Protein AF-A0A3D5TFA6-F1 (afdb_monomer)

pLDDT: mean 92.23, std 4.53, range [75.69, 98.12]

Structure (mmCIF, N/CA/C/O backbone):
data_AF-A0A3D5TFA6-F1
#
_entry.id   AF-A0A3D5TFA6-F1
#
loop_
_atom_site.group_PDB
_atom_site.id
_atom_site.type_symbol
_atom_site.label_atom_id
_atom_site.label_alt_id
_atom_site.label_comp_id
_atom_site.label_asym_id
_atom_site.label_entity_id
_atom_site.label_seq_id
_atom_site.pdbx_PDB_ins_code
_atom_site.Cartn_x
_atom_site.Cartn_y
_atom_site.Cartn_z
_atom_site.occupancy
_atom_site.B_iso_or_equiv
_atom_site.auth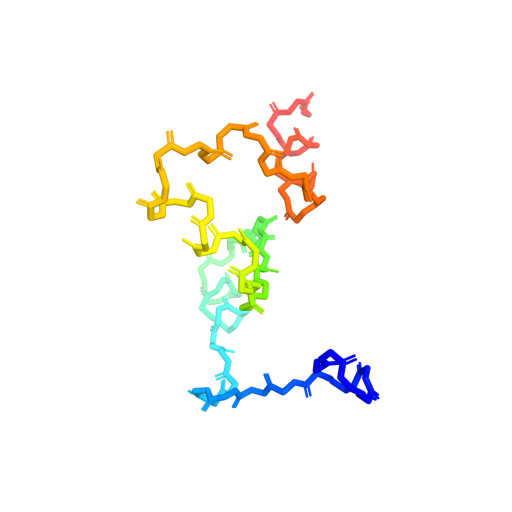_seq_id
_atom_site.auth_comp_id
_atom_site.auth_asym_id
_atom_site.auth_atom_id
_atom_site.pdbx_PDB_model_num
ATOM 1 N N . CYS A 1 1 ? 9.629 -11.013 -0.902 1.00 77.75 1 CYS A N 1
ATOM 2 C CA . CYS A 1 1 ? 10.835 -11.144 -1.741 1.00 77.75 1 CYS A CA 1
ATOM 3 C C . CYS A 1 1 ? 10.441 -11.957 -2.958 1.00 77.75 1 CYS A C 1
ATOM 5 O O . CYS A 1 1 ? 9.948 -13.062 -2.735 1.00 77.75 1 CYS A O 1
ATOM 7 N N . PRO A 1 2 ? 10.611 -11.429 -4.177 1.00 75.69 2 PRO A N 1
ATOM 8 C CA . PRO A 1 2 ? 10.238 -12.145 -5.396 1.00 75.69 2 PRO A CA 1
ATOM 9 C C . PRO A 1 2 ? 11.022 -13.458 -5.572 1.00 75.69 2 PRO A C 1
ATOM 11 O O . PRO A 1 2 ? 10.475 -14.414 -6.102 1.00 75.69 2 PRO A O 1
ATOM 14 N N . ASP A 1 3 ? 12.241 -13.553 -5.027 1.00 85.00 3 ASP A N 1
ATOM 15 C CA . ASP A 1 3 ? 13.117 -14.716 -5.241 1.00 85.00 3 ASP A CA 1
ATOM 16 C C . ASP A 1 3 ? 12.981 -15.831 -4.194 1.00 85.00 3 ASP A C 1
ATOM 18 O O . ASP A 1 3 ? 13.261 -16.992 -4.476 1.00 85.00 3 ASP A O 1
ATOM 22 N N . CYS A 1 4 ? 12.586 -15.507 -2.956 1.00 87.69 4 CYS A N 1
ATOM 23 C CA . CYS A 1 4 ? 12.578 -16.486 -1.855 1.00 87.69 4 CYS A CA 1
ATOM 24 C C . CYS A 1 4 ? 11.283 -16.545 -1.037 1.00 87.69 4 CYS A C 1
ATOM 26 O O . CYS A 1 4 ? 11.223 -17.272 -0.046 1.00 87.69 4 CYS A O 1
ATOM 28 N N . GLY A 1 5 ? 10.269 -15.740 -1.372 1.00 83.19 5 GLY A N 1
ATOM 29 C CA . GLY A 1 5 ? 8.980 -15.710 -0.666 1.00 83.19 5 GLY A CA 1
ATOM 30 C C . GLY A 1 5 ? 9.025 -15.126 0.753 1.00 83.19 5 GLY A C 1
ATOM 31 O O . GLY A 1 5 ? 7.983 -14.858 1.346 1.00 83.19 5 GLY A O 1
ATOM 32 N N . LYS A 1 6 ? 10.214 -14.855 1.307 1.00 89.19 6 LYS A N 1
ATOM 33 C CA . LYS A 1 6 ? 10.345 -14.245 2.635 1.00 89.19 6 LYS A CA 1
ATOM 34 C C . LYS A 1 6 ? 9.795 -12.821 2.640 1.00 89.19 6 LYS A C 1
ATOM 36 O O . LYS A 1 6 ? 10.022 -12.035 1.709 1.00 89.19 6 LYS A O 1
ATOM 41 N N . LYS A 1 7 ? 9.118 -12.473 3.734 1.00 87.94 7 LYS A N 1
ATOM 42 C CA . LYS A 1 7 ? 8.772 -11.089 4.053 1.00 87.94 7 LYS A CA 1
ATOM 43 C C . LYS A 1 7 ? 10.046 -10.355 4.465 1.00 87.94 7 LYS A C 1
ATOM 45 O O . LYS A 1 7 ? 10.775 -10.828 5.332 1.00 87.94 7 LYS A O 1
ATOM 50 N N . ILE A 1 8 ? 10.319 -9.228 3.815 1.00 90.19 8 ILE A N 1
ATOM 51 C CA . ILE A 1 8 ? 11.496 -8.400 4.086 1.00 90.19 8 ILE A CA 1
ATOM 52 C C . ILE A 1 8 ? 11.005 -7.026 4.520 1.00 90.19 8 ILE A C 1
ATOM 54 O O . ILE A 1 8 ? 10.243 -6.380 3.805 1.00 90.19 8 ILE A O 1
ATOM 58 N N . TYR A 1 9 ? 11.466 -6.585 5.684 1.00 91.25 9 TYR A N 1
ATOM 59 C CA . TYR A 1 9 ? 11.216 -5.250 6.209 1.00 91.25 9 TYR A CA 1
ATOM 60 C C . TYR A 1 9 ? 12.347 -4.309 5.779 1.00 91.25 9 TYR A C 1
ATOM 62 O O . TYR A 1 9 ? 13.230 -3.996 6.573 1.00 91.25 9 TYR A O 1
ATOM 70 N N . LEU A 1 10 ? 12.348 -3.895 4.504 1.00 90.81 10 LEU A N 1
ATOM 71 C CA . LEU A 1 10 ? 13.433 -3.090 3.909 1.00 90.81 10 LEU A CA 1
ATOM 72 C C . LEU A 1 10 ? 13.729 -1.800 4.690 1.00 90.81 10 LEU A C 1
ATOM 74 O O . LEU A 1 10 ? 14.884 -1.402 4.803 1.00 90.81 10 LEU A O 1
ATOM 78 N N . PHE A 1 11 ? 12.695 -1.191 5.268 1.00 92.81 11 PHE A N 1
ATOM 79 C CA . PHE A 1 11 ? 12.785 0.047 6.046 1.00 92.81 11 PHE A CA 1
ATOM 80 C C . PHE A 1 11 ? 12.541 -0.172 7.549 1.00 92.81 11 PHE A C 1
ATOM 82 O O . PHE A 1 11 ? 12.205 0.765 8.270 1.00 92.81 11 PHE A O 1
ATOM 89 N N . GLY A 1 12 ? 12.705 -1.411 8.025 1.00 92.56 12 GLY A N 1
ATOM 90 C CA . GLY A 1 12 ? 12.376 -1.813 9.392 1.00 92.56 12 GLY A CA 1
ATOM 91 C C . GLY A 1 12 ? 10.908 -2.206 9.580 1.00 92.56 12 GLY A C 1
ATOM 92 O O . GLY A 1 12 ? 10.078 -2.090 8.674 1.00 92.56 12 GLY A O 1
ATOM 93 N N . GLU A 1 13 ? 10.597 -2.746 10.758 1.00 91.12 13 GLU A N 1
ATOM 94 C CA . GLU A 1 13 ? 9.231 -3.142 11.101 1.00 91.12 13 GLU A CA 1
ATOM 95 C C . GLU A 1 13 ? 8.344 -1.907 11.295 1.00 91.12 13 GLU A C 1
ATOM 97 O O . GLU A 1 13 ? 8.667 -0.986 12.050 1.00 91.12 13 GLU A O 1
ATOM 102 N N . GLY A 1 14 ? 7.214 -1.883 10.587 1.00 88.06 14 GLY A N 1
ATOM 103 C CA . GLY A 1 14 ? 6.234 -0.810 10.708 1.00 88.06 14 GLY A CA 1
ATOM 104 C C . GLY A 1 14 ? 5.538 -0.834 12.069 1.00 88.06 14 GLY A C 1
ATOM 105 O O . GLY A 1 14 ? 5.235 -1.896 12.602 1.00 88.06 14 GLY A O 1
ATOM 106 N N . LYS A 1 15 ? 5.223 0.349 12.604 1.00 93.19 15 LYS A N 1
ATOM 107 C CA . LYS A 1 15 ? 4.540 0.519 13.903 1.00 93.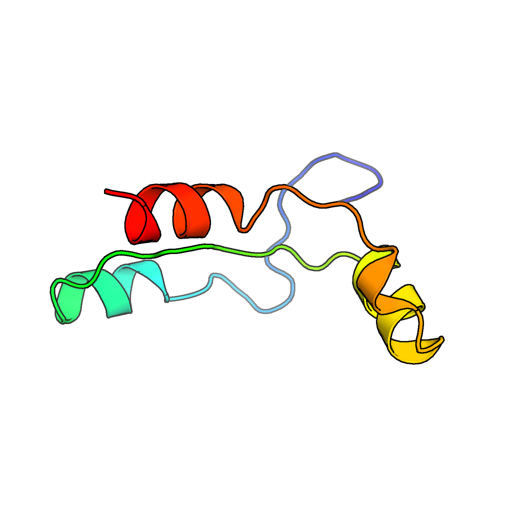19 15 LYS A CA 1
ATOM 108 C C . LYS A 1 15 ? 3.032 0.751 13.780 1.00 93.19 15 LYS A C 1
ATOM 110 O O . LYS A 1 15 ? 2.391 1.217 14.718 1.00 93.19 15 LYS A O 1
ATOM 115 N N . THR A 1 16 ? 2.456 0.467 12.613 1.00 93.25 16 THR A N 1
ATOM 116 C CA . THR A 1 16 ? 1.045 0.756 12.317 1.00 93.25 16 THR A CA 1
ATOM 117 C C . THR A 1 16 ? 0.096 0.037 13.274 1.00 93.25 16 THR A C 1
ATOM 119 O O . THR A 1 16 ? -0.868 0.647 13.724 1.00 93.25 16 THR A O 1
ATOM 122 N N . ASP A 1 17 ? 0.382 -1.218 13.639 1.00 93.50 17 ASP A N 1
ATOM 123 C CA . ASP A 1 17 ? -0.447 -1.966 14.598 1.00 93.50 17 ASP A CA 1
ATOM 124 C C . ASP A 1 17 ? -0.416 -1.349 15.994 1.00 93.50 17 ASP A C 1
ATOM 126 O O . ASP A 1 17 ? -1.459 -1.181 16.618 1.00 93.50 17 ASP A O 1
ATOM 130 N N . GLU A 1 18 ? 0.774 -0.978 16.469 1.00 95.25 18 GLU A N 1
ATOM 131 C CA . GLU A 1 18 ? 0.957 -0.332 17.771 1.00 95.25 18 GLU A CA 1
ATOM 132 C C . GLU A 1 18 ? 0.187 0.996 17.828 1.00 95.25 18 GLU A C 1
ATOM 134 O O . GLU A 1 18 ? -0.534 1.275 18.789 1.00 95.25 18 GLU A O 1
ATOM 139 N N . ALA A 1 19 ? 0.292 1.802 16.766 1.00 95.00 19 ALA A N 1
ATOM 140 C CA . ALA A 1 19 ? -0.432 3.060 16.652 1.00 95.00 19 ALA A CA 1
ATOM 141 C C . ALA A 1 19 ? -1.954 2.844 16.641 1.00 95.00 19 ALA A C 1
ATOM 143 O O . ALA A 1 19 ? -2.671 3.516 17.380 1.00 95.00 19 ALA A O 1
ATOM 144 N N . ALA A 1 20 ? -2.452 1.890 15.853 1.00 95.75 20 ALA A N 1
ATOM 145 C CA . ALA A 1 20 ? -3.876 1.582 15.769 1.00 95.75 20 ALA A CA 1
ATOM 146 C C . ALA A 1 20 ? -4.444 1.103 17.116 1.00 95.75 20 ALA A C 1
ATOM 148 O O . ALA A 1 20 ? -5.485 1.592 17.553 1.00 95.75 20 ALA A O 1
ATOM 149 N N . GLN A 1 21 ? -3.714 0.238 17.829 1.00 96.44 21 GLN A N 1
ATOM 150 C CA . GLN A 1 21 ? -4.084 -0.221 19.171 1.00 96.44 21 GLN A CA 1
ATOM 151 C C . GLN A 1 21 ? -4.159 0.931 20.177 1.00 96.44 21 GLN A C 1
ATOM 153 O O . GLN A 1 21 ? -5.125 1.013 20.934 1.00 96.44 21 GLN A O 1
ATOM 158 N N . ARG A 1 22 ? -3.189 1.859 20.162 1.00 97.75 22 ARG A N 1
ATOM 159 C CA . ARG A 1 22 ? -3.175 3.023 21.068 1.00 97.75 22 ARG A CA 1
ATOM 160 C C . ARG A 1 22 ? -4.435 3.884 20.948 1.00 97.75 22 ARG A 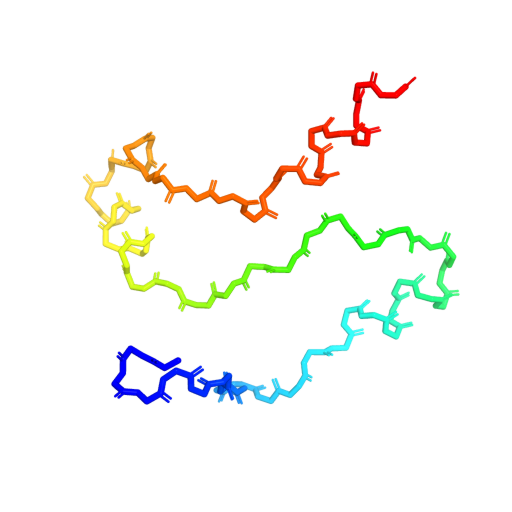C 1
ATOM 162 O O . ARG A 1 22 ? -4.875 4.438 21.952 1.00 97.75 22 ARG A O 1
ATOM 169 N N . TYR A 1 23 ? -4.990 4.012 19.747 1.00 97.00 23 TYR A N 1
ATOM 170 C CA . TYR A 1 23 ? -6.176 4.834 19.485 1.00 97.00 23 TYR A CA 1
ATOM 171 C C . TYR A 1 23 ? -7.463 4.020 19.328 1.00 97.00 23 TYR A C 1
ATOM 173 O O . TYR A 1 23 ? -8.501 4.592 19.005 1.00 97.00 23 TYR A O 1
ATOM 181 N N . ASN A 1 24 ? -7.411 2.707 19.569 1.00 95.56 24 ASN A N 1
ATOM 182 C CA . ASN A 1 24 ? -8.538 1.796 19.389 1.00 95.56 24 ASN A CA 1
ATOM 183 C C . ASN A 1 24 ? -9.167 1.903 17.982 1.00 95.56 24 ASN A C 1
ATOM 185 O O . ASN A 1 24 ? -10.388 1.932 17.824 1.00 95.56 24 ASN A O 1
ATOM 189 N N . LEU A 1 25 ? -8.306 1.996 16.964 1.00 95.06 25 LEU A N 1
ATOM 190 C CA . LEU A 1 25 ? -8.673 2.083 15.553 1.00 95.06 25 LEU A CA 1
ATOM 191 C C . LEU A 1 25 ? -8.431 0.739 14.850 1.00 95.06 25 LEU A C 1
ATOM 193 O O . LEU A 1 25 ? -7.457 0.052 15.166 1.00 95.06 25 LEU A O 1
ATOM 197 N N . PRO A 1 26 ? -9.264 0.359 13.867 1.00 92.25 26 PRO A N 1
ATOM 198 C CA . PRO A 1 26 ? -8.989 -0.799 13.029 1.00 92.25 26 PRO A CA 1
ATOM 199 C C . PRO A 1 26 ? -7.871 -0.492 12.022 1.00 92.25 26 PRO A C 1
ATOM 201 O O . PRO A 1 26 ? -7.836 0.577 11.411 1.00 92.25 26 PRO A O 1
ATOM 204 N N . VAL A 1 27 ? -6.977 -1.457 11.797 1.00 92.81 27 VAL A N 1
ATOM 205 C CA . VAL A 1 27 ? -6.050 -1.411 10.657 1.00 92.81 27 VAL A CA 1
ATOM 206 C C . VAL A 1 27 ? -6.783 -1.935 9.429 1.00 92.81 27 VAL A C 1
ATOM 208 O O . VAL A 1 27 ? -7.129 -3.110 9.378 1.00 92.81 27 VAL A O 1
ATOM 211 N N . LEU A 1 28 ? -7.010 -1.062 8.4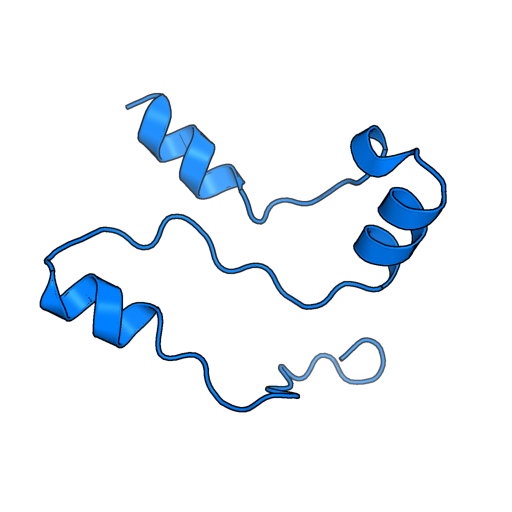49 1.00 92.88 28 LEU A N 1
ATOM 212 C CA . LEU A 1 28 ? -7.795 -1.384 7.254 1.00 92.88 28 LEU A CA 1
ATOM 213 C C . LEU A 1 28 ? -7.014 -2.211 6.223 1.00 92.88 28 LEU A C 1
ATOM 215 O O . LEU A 1 28 ? -7.564 -3.120 5.615 1.00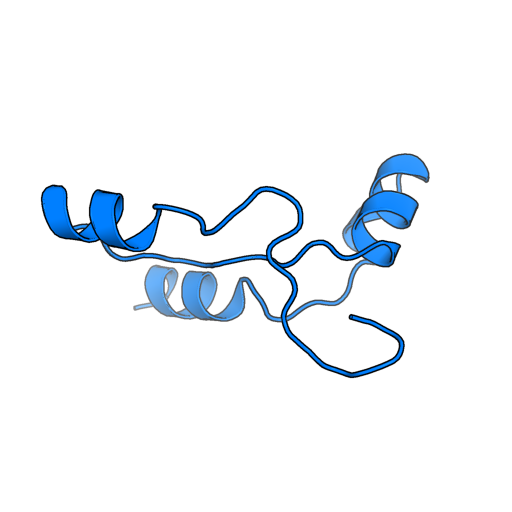 92.88 28 LEU A O 1
ATOM 219 N N . ALA A 1 29 ? -5.728 -1.911 6.036 1.00 92.44 29 ALA A N 1
ATOM 220 C CA . ALA A 1 29 ? -4.870 -2.606 5.082 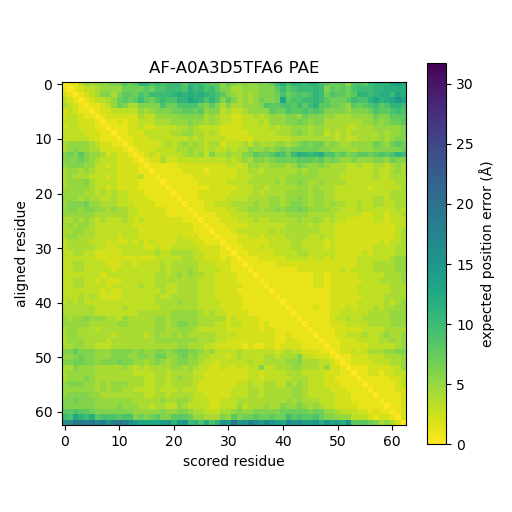1.00 92.44 29 ALA A CA 1
ATOM 221 C C . ALA A 1 29 ? -3.386 -2.447 5.441 1.00 92.44 29 ALA A C 1
ATOM 223 O O . ALA A 1 29 ? -2.985 -1.497 6.118 1.00 92.44 29 ALA A O 1
ATOM 224 N N . LYS A 1 30 ? -2.552 -3.367 4.942 1.00 91.06 30 LYS A N 1
ATOM 225 C CA . LYS A 1 30 ? -1.084 -3.256 4.937 1.00 91.06 30 LYS A CA 1
ATOM 226 C C . LYS A 1 30 ? -0.557 -3.682 3.577 1.00 91.06 30 LYS A C 1
ATOM 228 O O . LYS A 1 30 ? -0.491 -4.873 3.284 1.00 91.06 30 LYS A O 1
ATOM 233 N N . MET A 1 31 ? -0.170 -2.709 2.765 1.00 91.06 31 MET A N 1
ATOM 234 C CA . MET A 1 31 ? 0.338 -2.966 1.421 1.00 91.06 31 MET A CA 1
ATOM 235 C C . MET A 1 31 ? 1.840 -3.297 1.456 1.00 91.06 31 MET A C 1
ATOM 237 O O . MET A 1 31 ? 2.592 -2.629 2.175 1.00 91.06 31 MET A O 1
ATOM 241 N N . PRO A 1 32 ? 2.297 -4.328 0.724 1.00 90.38 32 PRO A N 1
ATOM 242 C CA . PRO A 1 32 ? 3.718 -4.585 0.530 1.00 90.38 32 PRO A CA 1
ATOM 243 C C . PRO A 1 32 ? 4.329 -3.583 -0.462 1.00 90.38 32 PRO A C 1
ATOM 245 O O . PRO A 1 32 ? 3.624 -2.852 -1.153 1.00 90.38 32 PRO A O 1
ATOM 248 N N . LEU A 1 33 ? 5.660 -3.589 -0.558 1.00 90.12 33 LEU A N 1
ATOM 249 C CA . LEU A 1 33 ? 6.359 -2.972 -1.684 1.00 90.12 33 LEU A CA 1
ATOM 250 C C . LEU A 1 33 ? 6.251 -3.910 -2.888 1.00 90.12 33 LEU A C 1
ATOM 252 O O . LEU A 1 33 ? 6.812 -5.009 -2.856 1.00 90.12 33 LEU A O 1
ATOM 256 N N . ASP A 1 34 ? 5.529 -3.470 -3.913 1.00 91.25 34 ASP A N 1
ATOM 257 C CA . ASP A 1 34 ? 5.329 -4.194 -5.165 1.00 91.25 34 ASP A CA 1
ATOM 258 C C . ASP A 1 34 ? 5.882 -3.357 -6.334 1.00 91.25 34 ASP A C 1
ATOM 260 O O . ASP A 1 34 ? 5.367 -2.264 -6.589 1.00 91.25 34 ASP A O 1
ATOM 264 N N . PRO A 1 35 ? 6.939 -3.822 -7.027 1.00 91.50 35 PRO A N 1
ATOM 265 C CA . PRO A 1 35 ? 7.501 -3.115 -8.175 1.00 91.50 35 PRO A CA 1
ATOM 266 C C . PRO A 1 35 ? 6.491 -2.883 -9.302 1.00 91.50 35 PRO A C 1
ATOM 268 O O . PRO A 1 35 ? 6.507 -1.817 -9.904 1.00 91.50 35 PRO A O 1
ATOM 271 N N . THR A 1 36 ? 5.571 -3.822 -9.542 1.00 93.25 36 THR A N 1
ATOM 272 C CA . THR A 1 36 ? 4.568 -3.698 -10.608 1.00 93.25 36 THR A CA 1
ATOM 273 C C . THR A 1 36 ? 3.602 -2.550 -10.332 1.00 93.25 36 THR A C 1
ATOM 275 O O . THR A 1 36 ? 3.199 -1.845 -11.254 1.00 93.25 36 THR A O 1
ATOM 278 N N . LEU A 1 37 ? 3.263 -2.312 -9.060 1.00 94.94 37 LEU A N 1
ATOM 279 C CA . LEU A 1 37 ? 2.470 -1.146 -8.675 1.00 94.94 37 LEU A CA 1
ATOM 280 C C . LEU A 1 37 ? 3.210 0.153 -9.019 1.00 94.94 37 LEU A C 1
ATOM 282 O O . LEU A 1 37 ? 2.620 1.049 -9.612 1.00 94.94 37 LEU A O 1
ATOM 286 N N . ALA A 1 38 ? 4.493 0.249 -8.661 1.00 95.06 38 ALA A N 1
ATOM 287 C CA . ALA A 1 38 ? 5.301 1.437 -8.934 1.00 95.06 38 ALA A CA 1
ATOM 288 C C . ALA A 1 38 ? 5.448 1.699 -10.444 1.00 95.06 38 ALA A C 1
ATOM 290 O O . ALA A 1 38 ? 5.233 2.822 -10.889 1.00 95.06 38 ALA A O 1
ATOM 291 N N . GLU A 1 39 ? 5.725 0.657 -11.230 1.00 97.19 39 GLU A N 1
ATOM 292 C CA . GLU A 1 39 ? 5.842 0.737 -12.691 1.00 97.19 39 GLU A CA 1
ATOM 293 C C . GLU A 1 39 ? 4.560 1.265 -13.354 1.00 97.19 39 GLU A C 1
ATOM 295 O O . GLU A 1 39 ? 4.629 2.145 -14.211 1.00 97.19 39 GLU A O 1
ATOM 300 N N . LEU A 1 40 ? 3.385 0.777 -12.938 1.00 97.81 40 LEU A N 1
ATOM 301 C CA . LEU A 1 40 ? 2.101 1.230 -13.484 1.00 97.81 40 LEU A CA 1
ATOM 302 C C . LEU A 1 40 ? 1.763 2.668 -13.080 1.00 97.81 40 LEU A C 1
ATOM 304 O O . LEU A 1 40 ? 1.200 3.407 -13.887 1.00 97.81 40 LEU A O 1
ATOM 308 N N . VAL A 1 41 ? 2.118 3.089 -11.860 1.00 96.81 41 VAL A N 1
ATOM 309 C CA . VAL A 1 41 ? 1.981 4.496 -11.447 1.00 96.81 41 VAL A CA 1
ATOM 310 C C . VAL A 1 41 ? 2.836 5.396 -12.336 1.00 96.81 41 VAL A C 1
ATOM 312 O O . VAL A 1 41 ? 2.324 6.385 -12.860 1.00 96.81 41 VAL A O 1
ATOM 315 N N . ASP A 1 42 ? 4.107 5.046 -12.539 1.00 97.50 42 ASP A N 1
ATOM 316 C CA . ASP A 1 42 ? 5.035 5.834 -13.356 1.00 97.50 42 ASP A CA 1
ATOM 317 C C . ASP A 1 42 ? 4.607 5.885 -14.834 1.00 97.50 42 ASP A C 1
ATOM 319 O O . ASP A 1 42 ? 4.789 6.906 -15.500 1.00 97.50 42 ASP A O 1
ATOM 323 N N . ALA A 1 43 ? 3.989 4.814 -15.343 1.00 98.12 43 ALA A N 1
ATOM 324 C CA . ALA A 1 43 ? 3.416 4.754 -16.688 1.00 98.12 43 ALA A CA 1
ATOM 325 C C . ALA A 1 43 ? 2.089 5.526 -16.839 1.00 98.12 43 ALA A C 1
ATOM 327 O O . ALA A 1 43 ? 1.638 5.746 -17.9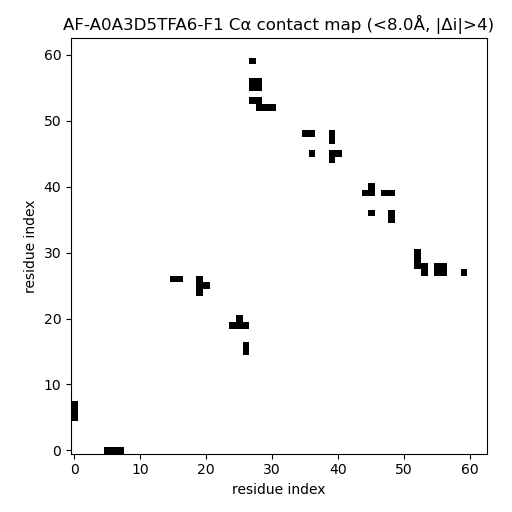62 1.00 98.12 43 ALA A O 1
ATOM 328 N N . GLY A 1 44 ? 1.462 5.947 -15.735 1.00 98.12 44 GLY A N 1
ATOM 329 C CA . GLY A 1 44 ? 0.130 6.556 -15.749 1.00 98.12 44 GLY A CA 1
ATOM 330 C C . GLY A 1 44 ? -1.005 5.562 -16.022 1.00 98.12 44 GLY A C 1
ATOM 331 O O . GLY A 1 44 ? -2.062 5.971 -16.488 1.00 98.12 44 GLY A O 1
ATOM 332 N N . GLU A 1 45 ? -0.794 4.275 -15.739 1.00 98.00 45 GLU A N 1
ATOM 333 C CA . GLU A 1 45 ? -1.732 3.168 -15.987 1.00 98.00 45 GLU A CA 1
ATOM 334 C C . GLU A 1 45 ? -2.106 2.435 -14.687 1.00 98.00 45 GLU A C 1
ATOM 336 O O . GLU A 1 45 ? -2.298 1.216 -14.659 1.00 98.00 45 GLU A O 1
ATOM 341 N N . ILE A 1 46 ? -2.185 3.169 -13.576 1.0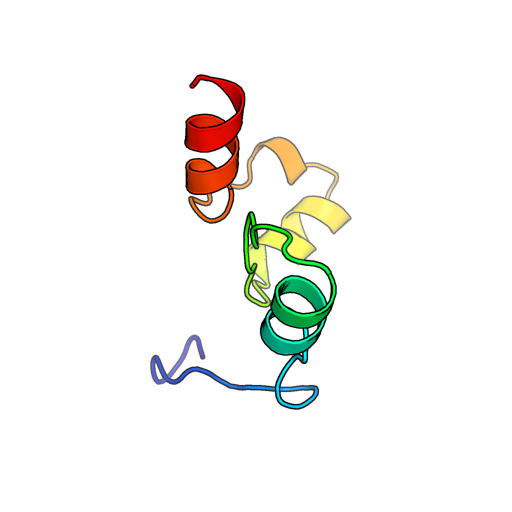0 96.19 46 ILE A N 1
ATOM 342 C CA . ILE A 1 46 ? -2.420 2.600 -12.245 1.00 96.19 46 ILE A CA 1
ATOM 343 C C . ILE A 1 46 ? -3.720 1.791 -12.155 1.00 96.19 46 ILE A C 1
ATOM 345 O O . ILE A 1 46 ? -3.775 0.803 -11.427 1.00 96.19 46 ILE A O 1
ATOM 349 N N . GLU A 1 47 ? -4.751 2.151 -12.922 1.00 95.69 47 GLU A N 1
ATOM 350 C CA . GLU A 1 47 ? -6.033 1.440 -12.956 1.00 95.69 47 GLU A CA 1
ATOM 351 C C . GLU A 1 47 ? -5.916 -0.006 -13.459 1.00 95.69 47 GLU A C 1
ATOM 353 O O . GLU A 1 47 ? -6.791 -0.828 -13.187 1.00 95.69 47 GLU A O 1
ATOM 358 N N . SER A 1 48 ? -4.831 -0.339 -14.160 1.00 96.44 48 SER A N 1
ATOM 359 C CA . SER A 1 48 ? -4.555 -1.700 -14.625 1.00 96.44 48 SER A CA 1
ATOM 360 C C . SER A 1 48 ? -4.009 -2.606 -13.518 1.00 96.44 48 SER A C 1
ATOM 362 O O . SER A 1 48 ? -3.967 -3.827 -13.690 1.00 96.44 48 SER A O 1
ATOM 364 N N . PHE A 1 49 ? -3.595 -2.044 -12.377 1.00 95.06 49 PHE A N 1
ATOM 365 C CA . PHE A 1 49 ? -3.024 -2.815 -11.280 1.00 95.06 49 PHE A CA 1
ATOM 366 C C . PHE A 1 49 ? -4.063 -3.764 -10.662 1.00 95.06 49 PHE A C 1
ATOM 368 O O . PHE A 1 49 ? -5.188 -3.373 -10.357 1.00 95.06 49 PHE A O 1
ATOM 375 N N . GLN A 1 50 ? -3.670 -5.021 -10.440 1.00 91.69 50 GLN A N 1
ATOM 376 C CA . GLN A 1 50 ? -4.514 -6.048 -9.827 1.00 91.69 50 GLN A CA 1
ATOM 377 C C . GLN A 1 50 ? -3.925 -6.466 -8.478 1.00 91.69 50 GLN A C 1
ATOM 379 O O . GLN A 1 50 ? -2.862 -7.081 -8.418 1.00 91.69 50 GLN A O 1
ATOM 384 N N . GLY A 1 51 ? -4.632 -6.174 -7.386 1.00 90.00 51 GLY A N 1
ATOM 385 C CA . GLY A 1 51 ? -4.221 -6.559 -6.038 1.00 90.00 51 GLY A CA 1
ATOM 386 C C . GLY A 1 51 ? -5.402 -6.661 -5.080 1.00 90.00 51 GLY A C 1
ATOM 387 O O . GLY A 1 51 ? -6.434 -6.038 -5.290 1.00 90.00 51 GLY A O 1
ATOM 388 N N . HIS A 1 52 ? -5.226 -7.450 -4.021 1.00 91.00 52 HIS A N 1
ATOM 389 C CA . HIS A 1 52 ? -6.271 -7.813 -3.050 1.00 91.00 52 HIS A CA 1
ATOM 390 C C . HIS A 1 52 ? -6.078 -7.135 -1.680 1.00 91.00 52 HIS A C 1
ATOM 392 O O . HIS A 1 52 ? -6.764 -7.426 -0.705 1.00 91.00 52 HIS A O 1
ATOM 398 N N . TRP A 1 53 ? -5.081 -6.252 -1.543 1.00 91.12 53 TRP A N 1
ATOM 399 C CA . TRP A 1 53 ? -4.700 -5.703 -0.233 1.00 91.12 53 TRP A CA 1
ATOM 400 C C . TRP A 1 53 ? -5.732 -4.742 0.355 1.00 91.12 53 TRP A C 1
ATOM 402 O O . TRP A 1 53 ? -5.657 -4.438 1.544 1.00 91.12 53 TRP A O 1
ATOM 412 N N . LEU A 1 54 ? -6.654 -4.249 -0.474 1.00 91.75 54 LEU A N 1
ATOM 413 C CA . LEU A 1 54 ? -7.727 -3.351 -0.064 1.00 91.75 54 LEU A CA 1
ATOM 414 C C . LEU A 1 54 ? -9.071 -4.068 0.125 1.00 91.75 54 LEU A C 1
ATOM 416 O O . LEU A 1 54 ? -10.034 -3.417 0.517 1.00 91.75 54 LEU A O 1
ATOM 420 N N . ASP A 1 55 ? -9.150 -5.384 -0.085 1.00 92.25 55 ASP A N 1
ATOM 421 C CA . ASP A 1 55 ? -10.410 -6.136 0.008 1.00 92.25 55 ASP A CA 1
ATOM 422 C C . ASP A 1 55 ? -11.056 -5.979 1.393 1.00 92.25 55 ASP A C 1
ATOM 424 O O . ASP A 1 55 ? -12.238 -5.660 1.500 1.00 92.25 55 ASP A O 1
ATOM 428 N N . GLY A 1 56 ? -10.253 -6.057 2.461 1.00 91.19 56 GLY A N 1
ATOM 429 C CA . GLY A 1 56 ? -10.728 -5.837 3.834 1.00 91.19 56 GLY A CA 1
ATOM 430 C C . GLY A 1 56 ? -11.254 -4.418 4.097 1.00 91.19 56 GLY A C 1
ATOM 431 O O . GLY A 1 56 ? -12.044 -4.205 5.015 1.00 91.19 56 GLY A O 1
ATOM 432 N N . VAL A 1 57 ? -10.857 -3.436 3.280 1.00 93.31 57 VAL A N 1
ATOM 433 C CA . VAL A 1 57 ? -11.417 -2.077 3.329 1.00 93.31 57 VAL A CA 1
ATOM 434 C C . VAL A 1 57 ? -12.823 -2.066 2.749 1.00 93.31 57 VAL A C 1
ATOM 436 O O . VAL A 1 57 ? -13.718 -1.472 3.346 1.00 93.31 57 VAL A O 1
ATOM 439 N N . VAL A 1 58 ? -13.022 -2.737 1.610 1.00 92.94 58 VAL A N 1
ATOM 440 C CA . VAL A 1 58 ? -14.336 -2.860 0.967 1.00 92.94 58 VAL A CA 1
ATOM 441 C C . VAL A 1 58 ? -15.311 -3.531 1.925 1.00 92.94 58 VAL A C 1
ATOM 443 O O . VAL A 1 58 ? -16.356 -2.952 2.207 1.00 92.94 58 VAL A O 1
ATOM 446 N N . GLU A 1 59 ? -14.919 -4.670 2.505 1.00 92.00 59 GLU A N 1
ATOM 447 C CA . GLU A 1 59 ? -15.722 -5.400 3.494 1.00 92.00 59 GLU A CA 1
ATOM 448 C C . GLU A 1 59 ? -16.196 -4.491 4.635 1.00 92.00 59 GLU A C 1
ATOM 450 O O . GLU A 1 59 ? -17.362 -4.536 5.017 1.00 92.00 59 GLU A O 1
ATOM 455 N N . LYS A 1 60 ? -15.312 -3.623 5.143 1.00 91.56 60 LYS A N 1
ATOM 456 C CA . LYS A 1 60 ? -15.613 -2.719 6.261 1.00 91.56 60 LYS A CA 1
ATOM 457 C C . LYS A 1 60 ? -16.500 -1.532 5.907 1.00 91.56 60 LYS A C 1
ATOM 459 O O . LYS A 1 60 ? -17.160 -1.010 6.797 1.00 91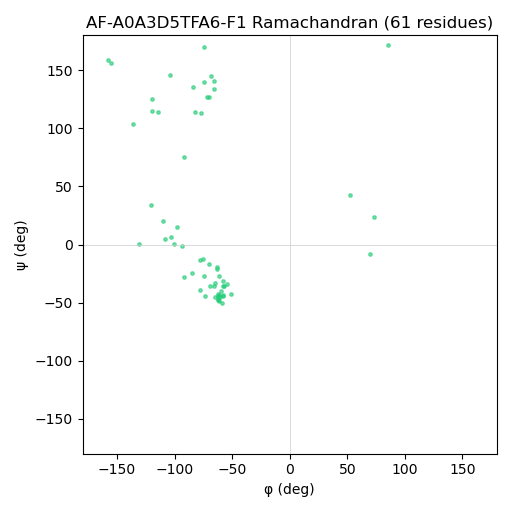.56 60 LYS A O 1
ATOM 464 N N . ILE A 1 61 ? -16.485 -1.075 4.659 1.00 92.81 61 ILE A N 1
ATOM 465 C CA . ILE A 1 61 ? -17.313 0.056 4.211 1.00 92.81 61 ILE A CA 1
ATOM 466 C C . ILE A 1 61 ? -18.722 -0.414 3.819 1.00 92.81 61 ILE A C 1
ATOM 468 O O . ILE A 1 61 ? -19.660 0.378 3.849 1.00 92.81 61 ILE A O 1
ATOM 472 N N . THR A 1 62 ? -18.875 -1.686 3.446 1.00 92.75 62 THR A N 1
ATOM 473 C CA . THR A 1 62 ? -20.160 -2.278 3.040 1.00 92.75 62 THR A CA 1
ATOM 474 C C . THR A 1 62 ? -20.934 -2.974 4.167 1.00 92.75 62 THR A C 1
ATOM 476 O O . THR A 1 62 ? -22.011 -3.505 3.901 1.00 92.75 62 THR A O 1
ATOM 479 N N . GLU A 1 63 ? -20.381 -3.004 5.384 1.00 79.00 63 GLU A N 1
ATOM 480 C CA . GLU A 1 63 ? -21.031 -3.483 6.621 1.00 79.00 63 GLU A CA 1
ATOM 481 C C . GLU A 1 63 ? -22.074 -2.474 7.134 1.00 79.00 63 GLU A C 1
ATOM 483 O O . GLU A 1 63 ? -23.184 -2.921 7.506 1.00 79.00 63 GLU A O 1
#

Secondary structure (DSSP, 8-state):
-TTT-----TT----HHHHHHHTT----------HHHHHHHHHT-GGG----TTHHHHHHH--

Solvent-accessible surface area (backbone atoms only — not comparable to full-atom values): 4242 Å² total; per-residue (Å²): 74,98,89,75,72,46,89,74,60,90,88,51,85,80,60,63,66,63,55,25,59,77,69,76,46,85,81,56,64,76,79,78,94,52,69,68,58,54,53,27,51,77,69,72,45,49,87,74,62,84,80,70,58,55,52,61,40,55,58,66,74,74,109

Mean predicted aligned error: 3.84 Å

Foldseek 3Di:
DVPPPDDDPPPDDDCVVVVCVVVVHDDQFDDDDDVVCVVCVVVVNNVPDDDCRRVSVVVVVVD

Sequence (63 aa):
CPDCGKKIYLFGEGKTDEAAQRYNLPVLAKMPLDPTLAELVDAGEIESFQGHWLDGVVEKITE

Radius of gyration: 14.49 Å; Cα contacts (8 Å, |Δi|>4): 27; chains: 1; bounding box: 34×23×38 Å